Protein AF-A0A8C0CP12-F1 (afdb_monomer_lite)

InterPro domains:
  IPR015943 WD40/YVTN repeat-like-containing domain superfamily [G3DSA:2.130.10.10] (3-137)
  IPR017383 Actin-related protein 2/3 complex subunit 1 [PTHR10709] (9-124)
  IPR036322 WD40-repeat-containing domain superfamily [SSF50978] (16-126)

Radius of gyration: 16.98 Å; chains: 1; bounding box: 53×34×42 Å

Structure (mmCIF, N/CA/C/O backbone):
data_AF-A0A8C0CP12-F1
#
_entry.id   AF-A0A8C0CP12-F1
#
loop_
_atom_site.group_PDB
_atom_site.id
_atom_site.type_symbol
_atom_site.label_atom_id
_atom_site.label_alt_id
_atom_site.label_comp_id
_atom_site.label_asym_id
_atom_site.label_entity_id
_atom_site.label_seq_id
_atom_site.pdbx_PDB_ins_code
_atom_site.Cartn_x
_atom_site.Cartn_y
_atom_site.Cartn_z
_atom_site.occupancy
_atom_site.B_iso_or_equiv
_atom_site.auth_seq_id
_atom_site.auth_comp_id
_atom_site.auth_asym_id
_atom_site.auth_atom_id
_atom_site.pdbx_PDB_model_num
ATOM 1 N N . VAL A 1 1 ? -8.447 -14.899 -4.637 1.00 32.28 1 VAL A N 1
ATOM 2 C CA . VAL A 1 1 ? -9.594 -14.052 -5.028 1.00 32.28 1 VAL A CA 1
ATOM 3 C C . VAL A 1 1 ? -9.014 -12.713 -5.436 1.00 32.28 1 VAL A C 1
ATOM 5 O O . VAL A 1 1 ? -8.499 -12.025 -4.568 1.00 32.28 1 VAL A O 1
ATOM 8 N N . ALA A 1 2 ? -8.972 -12.399 -6.734 1.00 34.00 2 ALA A N 1
ATOM 9 C CA . ALA A 1 2 ? -8.716 -11.024 -7.150 1.00 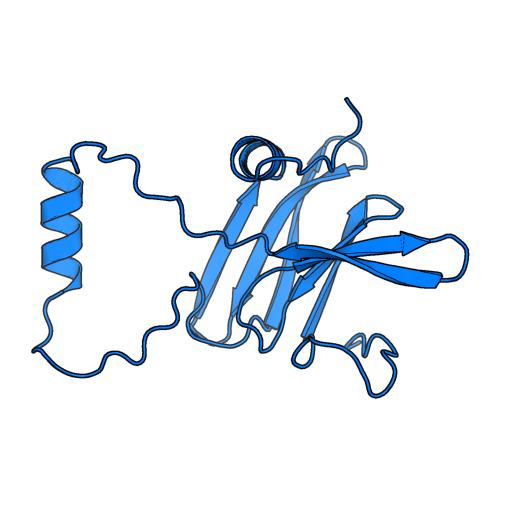34.00 2 ALA A CA 1
ATOM 10 C C . ALA A 1 2 ? -9.916 -10.217 -6.656 1.00 34.00 2 ALA A C 1
ATOM 12 O O . ALA A 1 2 ? -11.051 -10.507 -7.040 1.00 34.00 2 ALA A O 1
ATOM 13 N N . VAL A 1 3 ? -9.689 -9.294 -5.728 1.00 41.38 3 VAL A N 1
ATOM 14 C CA . VAL A 1 3 ? -10.724 -8.338 -5.352 1.00 41.38 3 VAL A CA 1
ATOM 15 C C . VAL A 1 3 ? -10.828 -7.390 -6.537 1.00 41.38 3 VAL A C 1
ATOM 17 O O . VAL A 1 3 ? -10.114 -6.396 -6.610 1.00 41.38 3 VAL A O 1
ATOM 20 N N . TYR A 1 4 ? -11.693 -7.718 -7.497 1.00 45.44 4 TYR A N 1
ATOM 21 C CA . TYR A 1 4 ? -12.310 -6.690 -8.317 1.00 45.44 4 TYR A CA 1
ATOM 22 C C . TYR A 1 4 ? -13.146 -5.884 -7.330 1.00 45.44 4 TYR A C 1
ATOM 24 O O . TYR A 1 4 ? -14.294 -6.233 -7.054 1.00 45.44 4 TYR A O 1
ATOM 32 N N . ALA A 1 5 ? -12.538 -4.885 -6.685 1.00 48.22 5 ALA A N 1
ATOM 33 C CA . ALA A 1 5 ? -13.315 -3.871 -6.002 1.00 48.22 5 ALA A CA 1
ATOM 34 C C . ALA A 1 5 ? -14.285 -3.375 -7.073 1.00 48.22 5 ALA A C 1
ATOM 36 O O . ALA A 1 5 ? -13.836 -2.924 -8.128 1.00 48.22 5 ALA A O 1
ATOM 37 N N . GLY A 1 6 ? -15.581 -3.625 -6.872 1.00 44.75 6 GLY A N 1
ATOM 38 C CA . GLY A 1 6 ? -16.652 -3.237 -7.781 1.00 44.75 6 GLY A CA 1
ATOM 39 C C . GLY A 1 6 ? -16.717 -1.721 -7.823 1.00 44.75 6 GLY A C 1
ATOM 40 O O . GLY A 1 6 ? -17.531 -1.098 -7.155 1.00 44.75 6 GLY A O 1
ATOM 41 N N . LEU A 1 7 ? -15.769 -1.143 -8.537 1.00 46.97 7 LEU A N 1
ATOM 42 C CA . LEU A 1 7 ? -15.589 0.267 -8.743 1.00 46.97 7 LEU A CA 1
ATOM 43 C C . LEU A 1 7 ? -16.313 0.566 -10.054 1.00 46.97 7 LEU A C 1
ATOM 45 O O . LEU A 1 7 ? -15.998 -0.012 -11.095 1.00 46.97 7 LEU A O 1
ATOM 49 N N . ASN A 1 8 ? -17.361 1.385 -9.965 1.00 46.41 8 ASN A N 1
ATOM 50 C CA . ASN A 1 8 ? -18.130 1.862 -11.112 1.00 46.41 8 ASN A CA 1
ATOM 51 C C . ASN A 1 8 ? -17.197 2.411 -12.207 1.00 46.41 8 ASN A C 1
ATOM 53 O O . ASN A 1 8 ? -16.072 2.814 -11.929 1.00 46.41 8 ASN A O 1
ATOM 57 N N . SER A 1 9 ? -17.692 2.467 -13.443 1.00 45.88 9 SER A N 1
ATOM 58 C CA . SER A 1 9 ? -16.993 2.849 -14.684 1.00 45.88 9 SER A CA 1
ATOM 59 C C . SER A 1 9 ? -16.326 4.243 -14.724 1.00 45.88 9 SER A C 1
ATOM 61 O O . SER A 1 9 ? -15.931 4.682 -15.798 1.00 45.88 9 SER A O 1
ATOM 63 N N . GLU A 1 10 ? -16.182 4.933 -13.592 1.00 52.47 10 GLU A N 1
ATOM 64 C CA . GLU A 1 10 ? -15.608 6.276 -13.453 1.00 52.47 10 GLU A CA 1
ATOM 65 C C . GLU A 1 10 ? -14.652 6.388 -12.249 1.00 52.47 10 GLU A C 1
ATOM 67 O O . GLU A 1 10 ? -14.732 7.330 -11.465 1.00 52.47 10 GLU A O 1
ATOM 72 N N . THR A 1 11 ? -13.746 5.429 -12.039 1.00 58.38 11 THR A N 1
ATOM 73 C CA . THR A 1 11 ? -12.643 5.647 -11.086 1.00 58.38 11 THR A CA 1
ATOM 74 C C . THR A 1 11 ? -11.415 6.211 -11.773 1.00 58.38 11 THR A C 1
ATOM 76 O O . THR A 1 11 ? -10.999 5.695 -12.804 1.00 58.38 11 THR A O 1
ATOM 79 N N . GLU A 1 12 ? -10.778 7.207 -11.156 1.00 69.50 12 GLU A N 1
ATOM 80 C CA . GLU A 1 12 ? -9.519 7.809 -11.629 1.00 69.50 12 GLU A CA 1
ATOM 81 C C . GLU A 1 12 ? -8.309 6.847 -11.595 1.00 69.50 12 GLU A C 1
ATOM 83 O O . GLU A 1 12 ? -7.221 7.211 -12.037 1.00 69.50 12 GL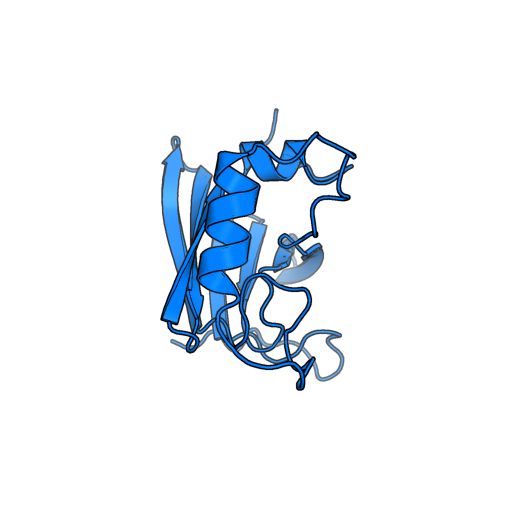U A O 1
ATOM 88 N N . PHE A 1 13 ? -8.479 5.625 -11.074 1.00 77.12 13 PHE A N 1
ATOM 89 C CA . PHE A 1 13 ? -7.418 4.626 -10.927 1.00 77.12 13 PHE A CA 1
ATOM 90 C C . PHE A 1 13 ? -7.362 3.666 -12.112 1.00 77.12 13 PHE A C 1
ATOM 92 O O . PHE A 1 13 ? -8.393 3.190 -12.599 1.00 77.12 13 PHE A O 1
ATOM 99 N N . LEU A 1 14 ? -6.145 3.288 -12.505 1.00 89.00 14 LEU A N 1
ATOM 100 C CA . LEU A 1 14 ? -5.956 2.074 -13.293 1.00 89.00 14 LEU A CA 1
ATOM 101 C C . LEU A 1 14 ? -6.333 0.837 -12.452 1.00 89.00 14 LEU A C 1
ATOM 103 O O . LEU A 1 14 ? -6.393 0.919 -11.221 1.00 89.00 14 LEU A O 1
ATOM 107 N N . PRO A 1 15 ? -6.578 -0.334 -13.075 1.00 90.38 15 PRO A N 1
ATOM 108 C CA . PRO A 1 15 ? -7.053 -1.494 -12.333 1.00 90.38 15 PRO A CA 1
ATOM 109 C C . PRO A 1 15 ? -6.131 -1.873 -11.165 1.00 90.38 15 PRO A C 1
ATOM 111 O O . PRO A 1 15 ? -4.908 -2.004 -11.307 1.00 90.38 15 PRO A O 1
ATOM 114 N N . LEU A 1 16 ? -6.757 -2.060 -10.005 1.00 92.00 16 LEU A N 1
ATOM 115 C CA . LEU A 1 16 ? -6.123 -2.522 -8.778 1.00 92.00 16 LEU A CA 1
ATOM 116 C C . LEU A 1 16 ? -5.988 -4.048 -8.827 1.00 92.00 16 LEU A C 1
ATOM 118 O O . LEU A 1 16 ? -6.913 -4.747 -9.237 1.00 92.00 16 LEU A O 1
ATOM 122 N N . LEU A 1 17 ? -4.835 -4.566 -8.409 1.00 94.56 17 LEU A N 1
ATOM 123 C CA . LEU A 1 17 ? -4.523 -5.999 -8.440 1.00 94.56 17 LEU A CA 1
ATOM 124 C C . LEU A 1 17 ? -4.495 -6.619 -7.042 1.00 94.56 17 LEU A C 1
ATOM 126 O O . LEU A 1 17 ? -4.745 -7.813 -6.892 1.00 94.56 17 LEU A O 1
ATOM 130 N N . SER A 1 18 ? -4.210 -5.817 -6.014 1.00 95.94 18 SER A N 1
ATOM 131 C CA . SER A 1 18 ? -4.147 -6.277 -4.632 1.00 95.94 18 SER A CA 1
ATOM 132 C C . SER A 1 18 ? -4.630 -5.202 -3.666 1.00 95.94 18 SER A C 1
ATOM 134 O O . SER A 1 18 ? -4.374 -4.014 -3.857 1.00 95.94 18 SER A O 1
ATOM 136 N N . VAL A 1 19 ? -5.286 -5.643 -2.594 1.00 94.94 19 VAL A N 1
ATOM 137 C CA . VAL A 1 19 ? -5.779 -4.799 -1.502 1.00 94.94 19 VAL A CA 1
ATOM 138 C C . VAL A 1 19 ? -5.521 -5.486 -0.162 1.00 94.94 19 VAL A C 1
ATOM 140 O O . VAL A 1 19 ? -5.576 -6.712 -0.071 1.00 94.94 19 VAL A O 1
ATOM 143 N N . SER A 1 20 ? -5.207 -4.714 0.872 1.00 94.75 20 SER A N 1
ATOM 144 C CA . SER A 1 20 ? -5.066 -5.187 2.252 1.00 94.75 20 SER A CA 1
ATOM 145 C C . SER A 1 20 ? -5.667 -4.173 3.216 1.00 94.75 20 SER A C 1
ATOM 147 O O . SER A 1 20 ? -5.418 -2.975 3.087 1.00 94.75 20 SER A O 1
ATOM 149 N N . PHE A 1 21 ? -6.431 -4.656 4.194 1.00 92.38 21 PHE A N 1
ATOM 150 C CA . PHE A 1 21 ? -6.886 -3.839 5.316 1.00 92.38 21 PHE A CA 1
ATOM 151 C C . PHE A 1 21 ? -5.706 -3.525 6.224 1.00 92.38 21 PHE A C 1
ATOM 153 O O . PHE A 1 21 ? -4.923 -4.415 6.553 1.00 92.38 21 PHE A O 1
ATOM 160 N N . ILE A 1 22 ? -5.582 -2.258 6.601 1.00 92.50 22 ILE A N 1
ATOM 161 C CA . ILE A 1 22 ? -4.534 -1.782 7.510 1.00 92.50 22 ILE A CA 1
ATOM 162 C C . ILE A 1 22 ? -5.101 -1.381 8.870 1.00 92.50 22 ILE A C 1
ATOM 164 O O . ILE A 1 22 ? -4.400 -1.487 9.871 1.00 92.50 22 ILE A O 1
ATOM 168 N N . LEU A 1 23 ? -6.371 -0.974 8.874 1.00 89.69 23 LEU A N 1
ATOM 169 C CA . LEU A 1 23 ? -7.224 -0.677 10.017 1.00 89.69 23 LEU A CA 1
ATOM 170 C C . LEU A 1 23 ? -8.638 -1.148 9.672 1.00 89.69 23 LEU A C 1
ATOM 172 O O . LEU A 1 23 ? -8.889 -1.584 8.545 1.00 89.69 23 LEU A O 1
ATOM 176 N N . GLU A 1 24 ? -9.570 -0.997 10.610 1.00 88.81 24 GLU A N 1
ATOM 177 C CA . GLU A 1 24 ? -10.970 -1.357 10.385 1.00 88.81 24 GLU A CA 1
ATOM 178 C C . GLU A 1 24 ? -11.554 -0.650 9.167 1.00 88.81 24 GLU A C 1
ATOM 180 O O . GLU A 1 24 ? -12.086 -1.331 8.314 1.00 88.81 24 GLU A O 1
ATOM 185 N N . ASN A 1 25 ? -11.395 0.668 9.022 1.00 90.06 25 ASN A N 1
ATOM 186 C CA . ASN A 1 25 ? -11.976 1.433 7.909 1.00 90.06 25 ASN A CA 1
ATOM 187 C C . ASN A 1 25 ? -10.984 1.762 6.777 1.00 90.06 25 ASN A C 1
ATOM 189 O O . ASN A 1 25 ? -11.358 2.368 5.778 1.00 90.06 25 ASN A O 1
ATOM 193 N N . SER A 1 26 ? -9.713 1.378 6.901 1.00 92.12 26 SER A N 1
ATOM 194 C CA . SER A 1 26 ? -8.658 1.836 5.989 1.00 92.12 26 SER A CA 1
ATOM 195 C C . SER A 1 26 ? -7.981 0.677 5.269 1.00 92.12 26 SER A C 1
ATOM 197 O O . SER A 1 26 ? -7.603 -0.326 5.881 1.00 92.12 26 SER A O 1
ATOM 199 N N . VAL A 1 27 ? -7.769 0.835 3.962 1.00 93.88 27 VAL A N 1
ATOM 200 C CA . VAL A 1 27 ? -7.135 -0.172 3.104 1.00 93.88 27 VAL A CA 1
ATOM 201 C C . VAL A 1 27 ? -6.009 0.433 2.273 1.00 93.88 27 VAL A C 1
ATOM 203 O O . VAL A 1 27 ? -6.109 1.557 1.781 1.00 93.88 27 VAL A O 1
ATOM 206 N N . VAL A 1 28 ? -4.948 -0.341 2.059 1.00 95.81 28 VAL A N 1
ATOM 207 C CA . VAL A 1 28 ? -3.953 -0.057 1.021 1.00 95.81 28 VAL A CA 1
ATOM 208 C C . VAL A 1 28 ? -4.269 -0.904 -0.197 1.00 95.81 28 VAL A C 1
ATOM 210 O O . VAL A 1 28 ? -4.379 -2.127 -0.100 1.00 95.81 28 VAL A O 1
ATOM 213 N N . ALA A 1 29 ? -4.380 -0.253 -1.350 1.00 95.56 29 ALA A N 1
ATOM 214 C CA . ALA A 1 29 ? -4.565 -0.892 -2.641 1.00 95.56 29 ALA A CA 1
ATOM 215 C C . ALA A 1 29 ? -3.423 -0.537 -3.598 1.00 95.56 29 ALA A C 1
ATOM 217 O O . ALA A 1 29 ? -2.846 0.549 -3.529 1.00 95.56 29 ALA A O 1
ATOM 218 N N . ALA A 1 30 ? -3.089 -1.459 -4.496 1.00 96.25 30 ALA A N 1
ATOM 219 C CA . ALA A 1 30 ? -2.069 -1.252 -5.515 1.00 96.25 30 ALA A CA 1
ATOM 220 C C . ALA A 1 30 ? -2.366 -2.081 -6.773 1.00 96.25 30 ALA A C 1
ATOM 222 O O . ALA A 1 30 ? -3.102 -3.071 -6.728 1.00 96.25 30 ALA A O 1
ATOM 223 N N . GLY A 1 31 ? -1.795 -1.671 -7.905 1.00 95.19 31 GLY A N 1
ATOM 224 C CA . GLY A 1 31 ? -2.019 -2.318 -9.196 1.00 95.19 31 GLY A CA 1
ATOM 225 C C . GLY A 1 31 ? -1.208 -1.682 -10.317 1.00 95.19 31 GLY A C 1
ATOM 226 O O . GLY A 1 31 ? -0.005 -1.446 -10.174 1.00 95.19 31 GLY A O 1
ATOM 227 N N . HIS A 1 32 ? -1.874 -1.393 -11.434 1.00 93.12 32 HIS A N 1
ATOM 228 C CA . HIS A 1 32 ? -1.235 -0.882 -12.650 1.00 93.12 32 HIS A CA 1
ATOM 229 C C . HIS A 1 32 ? -0.723 0.561 -12.551 1.00 93.12 32 HIS A C 1
ATOM 231 O O . HIS A 1 32 ? 0.156 0.937 -13.320 1.00 93.12 32 HIS A O 1
ATOM 237 N N . ASP A 1 33 ? -1.175 1.335 -11.561 1.00 92.00 33 ASP A N 1
ATOM 238 C CA . ASP A 1 33 ? -0.621 2.667 -11.271 1.00 92.00 33 ASP A CA 1
ATOM 239 C C . ASP A 1 33 ? 0.824 2.628 -10.742 1.00 92.00 33 ASP A C 1
ATOM 241 O O . ASP A 1 33 ? 1.449 3.677 -10.589 1.00 92.00 33 ASP A O 1
ATOM 245 N N . CYS A 1 34 ? 1.360 1.435 -10.440 1.00 94.00 34 CYS A N 1
ATOM 246 C CA . CYS A 1 34 ? 2.718 1.234 -9.914 1.00 94.00 34 CYS A CA 1
ATOM 247 C C . CYS A 1 34 ? 2.975 1.980 -8.586 1.00 94.00 34 CYS A C 1
ATOM 249 O O . CYS A 1 34 ? 4.117 2.192 -8.192 1.00 94.00 34 CYS A O 1
ATOM 251 N N . CYS A 1 35 ? 1.906 2.378 -7.887 1.00 93.50 35 CYS A N 1
ATOM 252 C CA . CYS A 1 35 ? 1.944 3.198 -6.685 1.00 93.50 35 CYS A CA 1
ATOM 253 C C . CYS A 1 35 ? 0.920 2.695 -5.655 1.00 93.50 35 CYS A C 1
ATOM 255 O O . CYS A 1 35 ? -0.258 2.544 -6.002 1.00 93.50 35 CYS A O 1
ATOM 257 N N . PRO A 1 36 ? 1.325 2.442 -4.398 1.00 95.50 36 PRO A N 1
ATOM 258 C CA . PRO A 1 36 ? 0.387 2.129 -3.331 1.00 95.50 36 PRO A CA 1
ATOM 259 C C . PRO A 1 36 ? -0.492 3.342 -3.000 1.00 95.50 36 PRO A C 1
ATOM 261 O O . PRO A 1 36 ? -0.005 4.458 -2.808 1.00 95.50 36 PRO A O 1
ATOM 264 N N . THR A 1 37 ? -1.796 3.102 -2.904 1.00 94.19 37 THR A N 1
ATOM 265 C CA . THR A 1 37 ? -2.817 4.106 -2.601 1.00 94.19 37 THR A CA 1
ATOM 266 C C . THR A 1 37 ? -3.555 3.731 -1.324 1.00 94.19 37 THR A C 1
ATOM 268 O O . THR A 1 37 ? -4.000 2.595 -1.165 1.00 94.19 37 THR A O 1
ATOM 271 N N . LEU A 1 38 ? -3.694 4.698 -0.422 1.00 94.44 38 LEU A N 1
ATOM 272 C CA . LEU A 1 38 ? -4.519 4.592 0.769 1.00 94.44 38 LEU A CA 1
ATOM 273 C C . LEU A 1 38 ? -5.948 5.030 0.447 1.00 94.44 38 LEU A C 1
ATOM 275 O O . LEU A 1 38 ? -6.175 6.133 -0.062 1.00 94.44 38 LEU A O 1
ATOM 279 N N . LEU A 1 39 ? -6.898 4.169 0.790 1.00 93.06 39 LEU A N 1
ATOM 280 C CA . LEU A 1 39 ? -8.328 4.412 0.676 1.00 93.06 39 LEU A CA 1
ATOM 281 C C . LEU A 1 39 ? -8.981 4.222 2.047 1.00 93.06 39 LEU A C 1
ATOM 283 O O . LEU A 1 39 ? -8.559 3.374 2.834 1.00 93.06 39 LEU A O 1
ATOM 287 N N . ASN A 1 40 ? -10.035 4.983 2.302 1.00 91.94 40 ASN A N 1
ATOM 288 C CA . ASN A 1 40 ? -10.914 4.804 3.452 1.00 91.94 40 ASN A CA 1
ATOM 289 C C . ASN A 1 40 ? -12.276 4.330 2.943 1.00 91.94 40 ASN A C 1
ATOM 291 O O . ASN A 1 40 ? -12.686 4.743 1.857 1.00 91.94 40 ASN A O 1
ATOM 295 N N . TYR A 1 41 ? -12.981 3.488 3.686 1.00 87.62 41 TYR A N 1
ATOM 296 C CA . TYR A 1 41 ? -14.354 3.126 3.359 1.00 87.62 41 TYR A CA 1
ATOM 297 C C . TYR A 1 41 ? -15.303 3.502 4.494 1.00 87.62 41 TYR A C 1
ATOM 299 O O . TYR A 1 41 ? -14.960 3.408 5.669 1.00 87.62 41 TYR A O 1
ATOM 307 N N . ASP A 1 42 ? -16.497 3.966 4.133 1.00 87.00 42 ASP A N 1
ATOM 308 C CA . ASP A 1 42 ? -17.531 4.323 5.104 1.00 87.00 42 ASP A CA 1
ATOM 309 C C . ASP A 1 42 ? -18.483 3.150 5.401 1.00 87.00 42 ASP A C 1
ATOM 311 O O . ASP A 1 42 ? -18.482 2.124 4.718 1.00 87.00 42 ASP A O 1
ATOM 315 N N . ASP A 1 43 ? -19.355 3.319 6.397 1.00 88.31 43 ASP A N 1
ATOM 316 C CA . ASP A 1 43 ? -20.356 2.310 6.784 1.00 88.31 43 ASP A CA 1
ATOM 317 C C . ASP A 1 43 ? -21.360 1.974 5.663 1.00 88.31 43 ASP A C 1
ATOM 319 O O . ASP A 1 43 ? -22.105 0.998 5.756 1.00 88.31 43 ASP A O 1
ATOM 323 N N . ARG A 1 44 ? -21.403 2.777 4.591 1.00 87.38 44 ARG A N 1
ATOM 324 C CA . ARG A 1 44 ? -22.225 2.526 3.398 1.00 87.38 44 ARG A CA 1
ATOM 325 C C . ARG A 1 44 ? -21.479 1.701 2.345 1.00 87.38 44 ARG A C 1
ATOM 327 O O . ARG A 1 44 ? -22.060 1.394 1.307 1.00 87.38 44 ARG A O 1
ATOM 334 N N . GLY A 1 45 ? -20.225 1.334 2.607 1.00 80.12 45 GLY A N 1
ATOM 335 C CA . GLY A 1 45 ? -19.363 0.590 1.693 1.00 80.12 45 GLY A CA 1
ATOM 336 C C . GLY A 1 45 ? -18.746 1.451 0.590 1.00 80.12 45 GLY A C 1
ATOM 337 O O . GLY A 1 45 ? -18.241 0.904 -0.390 1.00 80.12 45 GLY A O 1
ATOM 338 N N . CYS A 1 46 ? -18.780 2.781 0.712 1.00 84.06 46 CYS A N 1
ATOM 339 C CA . CYS A 1 46 ? -18.195 3.681 -0.275 1.00 84.06 46 CYS A CA 1
ATOM 340 C C . CYS A 1 46 ? -16.702 3.884 -0.003 1.00 84.06 46 CYS A C 1
ATOM 342 O O . CYS A 1 46 ? -16.328 4.384 1.056 1.00 84.06 46 CYS A O 1
ATOM 344 N N . LEU A 1 47 ? -15.858 3.555 -0.986 1.00 86.75 47 LEU A N 1
ATOM 345 C CA . LEU A 1 47 ? -14.423 3.844 -0.953 1.00 86.75 47 LEU A CA 1
ATOM 346 C C . LEU A 1 47 ? -14.149 5.308 -1.313 1.00 86.75 47 LEU A C 1
ATOM 348 O O . LEU A 1 47 ? -14.669 5.835 -2.294 1.00 86.75 47 LEU A O 1
ATOM 352 N N . THR A 1 48 ? -13.273 5.942 -0.544 1.00 89.75 48 THR A N 1
ATOM 353 C CA . THR A 1 48 ? -12.806 7.315 -0.734 1.00 89.75 48 THR A CA 1
ATOM 354 C C . THR A 1 48 ? -11.287 7.337 -0.802 1.00 89.75 48 THR A C 1
ATOM 356 O O . THR A 1 48 ? -10.598 6.655 -0.041 1.00 89.75 48 THR A O 1
ATOM 359 N N . PHE A 1 49 ? -10.754 8.108 -1.746 1.00 91.19 49 PHE A N 1
ATOM 360 C CA . PHE A 1 49 ? -9.317 8.304 -1.881 1.00 91.19 49 PHE A CA 1
ATOM 361 C C . PHE A 1 49 ? -8.774 9.169 -0.744 1.00 91.19 49 PHE A C 1
ATOM 363 O O . PHE A 1 49 ? -9.329 10.230 -0.463 1.00 91.19 49 PHE A O 1
ATOM 370 N N . VAL A 1 50 ? -7.675 8.729 -0.123 1.00 92.06 50 VAL A N 1
ATOM 371 C CA . VAL A 1 50 ? -6.976 9.495 0.919 1.00 92.06 50 VAL A CA 1
ATOM 372 C C . VAL A 1 50 ? -5.666 10.058 0.380 1.00 92.06 50 VAL A C 1
ATOM 374 O O . VAL A 1 50 ? -5.481 11.271 0.356 1.00 92.06 50 VAL A O 1
ATOM 377 N N . SER A 1 51 ? -4.740 9.190 -0.039 1.00 91.94 51 SER A N 1
ATOM 378 C CA . SER A 1 51 ? -3.427 9.612 -0.539 1.00 91.94 51 SER A CA 1
ATOM 379 C C . SER A 1 51 ? -2.741 8.510 -1.340 1.00 91.94 51 SER A C 1
ATOM 381 O O . SER A 1 51 ? -2.882 7.326 -1.040 1.00 91.94 51 SER A O 1
ATOM 383 N N . LYS A 1 52 ? -1.893 8.903 -2.294 1.00 92.50 52 LYS A N 1
ATOM 384 C CA . LYS A 1 52 ? -0.800 8.045 -2.775 1.00 92.50 52 LYS A CA 1
ATOM 385 C C . LYS A 1 52 ? 0.300 8.001 -1.714 1.00 92.50 52 LYS A C 1
ATOM 387 O O . LYS A 1 52 ? 0.549 9.010 -1.054 1.00 92.50 52 LYS A O 1
ATOM 392 N N . LEU A 1 53 ? 0.923 6.844 -1.519 1.00 93.00 53 LEU A N 1
ATOM 393 C CA . LEU A 1 53 ? 1.934 6.648 -0.471 1.00 93.00 53 LEU A CA 1
ATOM 394 C C . LEU A 1 53 ? 3.367 6.744 -1.008 1.00 93.00 53 LEU A C 1
ATOM 396 O O . LEU A 1 53 ? 4.289 7.009 -0.242 1.00 93.00 53 LEU A O 1
ATOM 400 N N . ASP A 1 54 ? 3.545 6.604 -2.322 1.00 89.19 54 ASP A N 1
ATOM 401 C CA . ASP A 1 54 ? 4.821 6.842 -2.997 1.00 89.19 54 ASP A CA 1
ATOM 402 C C . ASP A 1 54 ? 4.927 8.306 -3.433 1.00 89.19 54 ASP A C 1
ATOM 404 O O . ASP A 1 54 ? 4.688 8.668 -4.586 1.00 89.19 54 ASP A O 1
ATOM 408 N N . ILE A 1 55 ? 5.196 9.175 -2.459 1.00 77.25 55 ILE A N 1
ATOM 409 C CA . ILE A 1 55 ? 5.498 10.580 -2.723 1.00 77.25 55 ILE A CA 1
ATOM 410 C C . ILE A 1 55 ? 7.018 10.703 -2.817 1.00 77.25 55 ILE A C 1
ATOM 412 O O . ILE A 1 55 ? 7.705 10.406 -1.831 1.00 77.25 55 ILE A O 1
ATOM 416 N N . PRO A 1 56 ? 7.566 11.164 -3.959 1.00 65.69 56 PRO A N 1
ATOM 417 C CA . PRO A 1 56 ? 8.982 11.454 -4.061 1.00 65.69 56 PRO A CA 1
ATOM 418 C C . PRO A 1 56 ? 9.347 12.393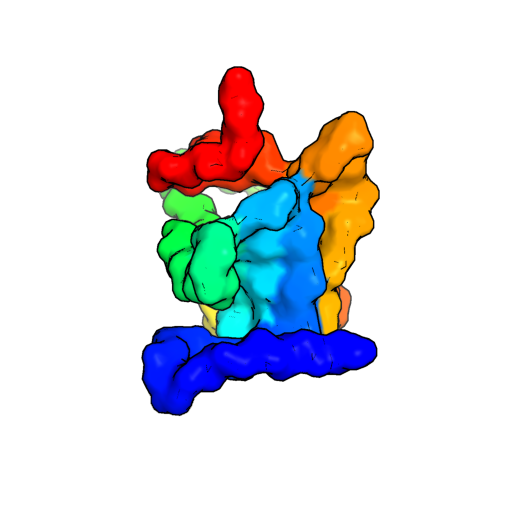 -2.922 1.00 65.69 56 PRO A C 1
ATOM 420 O O . PRO A 1 56 ? 8.751 13.466 -2.788 1.00 65.69 56 PRO A O 1
ATOM 423 N N . LYS A 1 57 ? 10.313 12.002 -2.084 1.00 56.81 57 LYS A N 1
ATOM 424 C CA . LYS A 1 57 ? 10.882 12.938 -1.116 1.00 56.81 57 LYS A CA 1
ATOM 425 C C . LYS A 1 57 ? 11.307 14.155 -1.928 1.00 56.81 57 LYS A C 1
ATOM 427 O O . LYS A 1 57 ? 12.184 14.020 -2.783 1.00 56.81 57 LYS A O 1
ATOM 432 N N . GLN A 1 58 ? 10.688 15.321 -1.701 1.00 48.41 58 GLN A N 1
ATOM 433 C CA . GLN A 1 58 ? 11.297 16.565 -2.155 1.00 48.41 58 GLN A CA 1
ATOM 434 C C . GLN A 1 58 ? 12.717 16.493 -1.628 1.00 48.41 58 GLN A C 1
ATOM 436 O O . GLN A 1 58 ? 12.913 16.299 -0.424 1.00 48.41 58 GLN A O 1
ATOM 441 N N . SER A 1 59 ? 13.694 16.511 -2.530 1.00 41.59 59 SER A N 1
ATOM 442 C CA . SER A 1 59 ? 15.081 16.538 -2.124 1.00 41.59 59 SER A CA 1
ATOM 443 C C . SER A 1 59 ? 15.251 17.840 -1.355 1.00 41.59 59 SER A C 1
ATOM 445 O O . SER A 1 59 ? 15.513 18.894 -1.932 1.00 41.59 59 SER A O 1
ATOM 447 N N . ILE A 1 60 ? 15.104 17.778 -0.032 1.00 43.22 60 ILE A N 1
ATOM 448 C CA . ILE A 1 60 ? 15.896 18.621 0.840 1.00 43.22 60 ILE A CA 1
ATOM 449 C C . ILE A 1 60 ? 17.294 18.438 0.275 1.00 43.22 60 ILE A C 1
ATOM 451 O O . ILE A 1 60 ? 17.706 17.299 0.043 1.00 43.22 60 ILE A O 1
ATOM 455 N N . GLN A 1 61 ? 17.950 19.540 -0.065 1.00 45.22 61 GLN A N 1
ATOM 456 C CA . GLN A 1 61 ? 19.301 19.586 -0.604 1.00 45.22 61 GLN A CA 1
ATOM 457 C C . GLN A 1 61 ? 20.271 19.078 0.480 1.00 45.22 61 GLN A C 1
ATOM 459 O O . GLN A 1 61 ? 21.072 19.807 1.047 1.00 45.22 61 GLN A O 1
ATOM 464 N N . HIS A 1 62 ? 20.102 17.821 0.869 1.00 53.31 62 HIS A N 1
ATOM 465 C CA . HIS A 1 62 ? 20.901 17.095 1.812 1.00 53.31 62 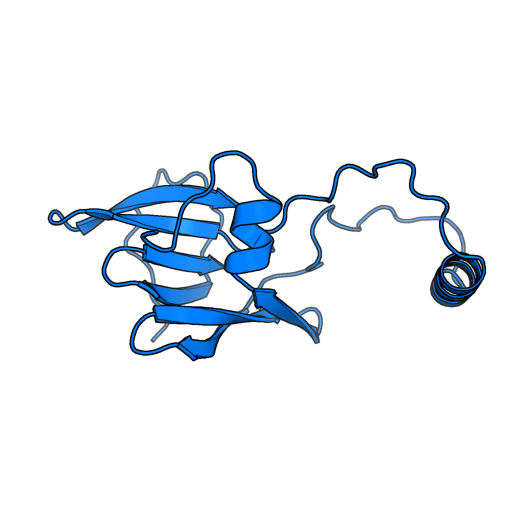HIS A CA 1
ATOM 466 C C . HIS A 1 62 ? 22.112 16.676 1.006 1.00 53.31 62 HIS A C 1
ATOM 468 O O . HIS A 1 62 ? 21.969 16.050 -0.046 1.00 53.31 62 HIS A O 1
ATOM 474 N N . ASN A 1 63 ? 23.292 17.088 1.457 1.00 56.62 63 ASN A N 1
ATOM 475 C CA . ASN A 1 63 ? 24.549 16.695 0.847 1.00 56.62 63 ASN A CA 1
ATOM 476 C C . ASN A 1 63 ? 24.539 15.171 0.673 1.00 56.62 63 ASN A C 1
ATOM 478 O O . ASN A 1 63 ? 24.591 14.443 1.668 1.00 56.62 63 ASN A O 1
ATOM 482 N N . MET A 1 64 ? 24.401 14.699 -0.573 1.00 63.81 64 MET A N 1
ATOM 483 C CA . MET A 1 64 ? 24.545 13.281 -0.895 1.00 63.81 64 MET A CA 1
ATOM 484 C C . MET A 1 64 ? 25.896 12.849 -0.344 1.00 63.81 64 MET A C 1
ATOM 486 O O . MET A 1 64 ? 26.916 13.494 -0.608 1.00 63.81 64 MET A O 1
ATOM 490 N N . SER A 1 65 ? 25.906 11.795 0.467 1.00 79.88 65 SER A N 1
ATOM 491 C CA . SER A 1 65 ? 27.171 11.316 1.019 1.00 79.88 65 SER A CA 1
ATOM 492 C C . SER A 1 65 ? 28.074 10.833 -0.118 1.00 79.88 65 SER A C 1
ATOM 494 O O . SER A 1 65 ? 27.593 10.374 -1.157 1.00 79.88 65 SER A O 1
ATOM 496 N N . ALA A 1 66 ? 29.393 10.877 0.078 1.00 79.00 66 ALA A N 1
ATOM 497 C CA . ALA A 1 66 ? 30.326 10.334 -0.908 1.00 79.00 66 ALA A CA 1
ATOM 498 C C . ALA A 1 66 ? 29.991 8.867 -1.259 1.00 79.00 66 ALA A C 1
ATOM 500 O O . ALA A 1 66 ? 30.025 8.491 -2.426 1.00 79.00 66 ALA A O 1
ATOM 501 N N . MET A 1 67 ? 29.576 8.060 -0.273 1.00 86.06 67 MET A N 1
ATOM 502 C CA . MET A 1 67 ? 29.150 6.670 -0.475 1.00 86.06 67 MET A CA 1
ATOM 503 C C . MET A 1 67 ? 27.912 6.561 -1.372 1.00 86.06 67 MET A C 1
ATOM 505 O O . MET A 1 67 ? 27.876 5.741 -2.284 1.00 86.06 67 MET A O 1
ATOM 509 N N . GLU A 1 68 ? 26.911 7.408 -1.142 1.00 80.06 68 GLU A N 1
ATOM 510 C CA . GLU A 1 68 ? 25.696 7.460 -1.957 1.00 80.06 68 GLU A CA 1
ATOM 511 C C . GLU A 1 68 ? 26.010 7.873 -3.400 1.00 80.06 68 GLU A C 1
ATOM 513 O O . GLU A 1 68 ? 25.471 7.297 -4.344 1.00 80.06 68 GLU A O 1
ATOM 518 N N . HIS A 1 69 ? 26.961 8.793 -3.579 1.00 76.75 69 HIS A N 1
ATOM 519 C CA . HIS A 1 69 ? 27.449 9.190 -4.894 1.00 76.75 69 HIS A CA 1
ATOM 520 C C . HIS A 1 69 ? 28.140 8.030 -5.628 1.00 76.75 69 HIS A C 1
ATOM 522 O O . HIS A 1 69 ? 27.825 7.768 -6.789 1.00 76.75 69 HIS A O 1
ATOM 528 N N . PHE A 1 70 ? 29.037 7.295 -4.962 1.00 80.12 70 PHE A N 1
ATOM 529 C CA . PHE A 1 70 ? 29.698 6.127 -5.558 1.00 80.12 70 PHE A CA 1
ATOM 530 C C . PHE A 1 70 ? 28.704 5.011 -5.903 1.00 80.12 70 PHE A C 1
ATOM 532 O O . PHE A 1 70 ? 28.747 4.498 -7.017 1.00 80.12 70 PHE A O 1
ATOM 539 N N . CYS A 1 71 ? 27.751 4.702 -5.019 1.00 75.62 71 CYS A N 1
ATOM 540 C CA . CYS A 1 71 ? 26.688 3.731 -5.296 1.00 75.62 71 CYS A CA 1
ATOM 541 C C . CYS A 1 71 ? 25.813 4.147 -6.485 1.00 75.62 71 CYS A C 1
ATOM 543 O O . CYS A 1 71 ? 25.436 3.311 -7.303 1.00 75.62 71 CYS A O 1
ATOM 545 N N . ASN A 1 72 ? 25.473 5.434 -6.593 1.00 74.62 72 ASN A N 1
ATOM 546 C CA . ASN A 1 72 ? 24.665 5.934 -7.701 1.00 74.62 72 ASN A CA 1
ATOM 547 C C . ASN A 1 72 ? 25.429 5.910 -9.030 1.00 74.62 72 ASN A C 1
ATOM 549 O O . ASN A 1 72 ? 24.812 5.654 -10.060 1.00 74.62 72 ASN A O 1
ATOM 553 N N . MET A 1 73 ? 26.745 6.146 -9.022 1.00 70.56 73 MET A N 1
ATOM 554 C CA . MET A 1 73 ? 27.583 5.993 -10.217 1.00 70.56 73 MET A CA 1
ATOM 555 C C . MET A 1 73 ? 27.695 4.530 -10.651 1.00 70.56 73 MET A C 1
ATOM 557 O O . MET A 1 73 ? 27.512 4.244 -11.830 1.00 70.56 73 MET A O 1
ATOM 561 N N . ASP A 1 74 ? 27.918 3.611 -9.711 1.00 69.88 74 ASP A N 1
ATOM 562 C CA . ASP A 1 74 ? 28.036 2.175 -9.997 1.00 69.88 74 ASP A CA 1
ATOM 563 C C . ASP A 1 74 ? 26.733 1.604 -10.585 1.00 69.88 74 ASP A C 1
ATOM 565 O O . ASP A 1 74 ? 26.730 0.901 -11.594 1.00 69.88 74 ASP A O 1
ATOM 569 N N . LYS A 1 75 ? 25.582 2.034 -10.050 1.00 67.75 75 LYS A N 1
ATOM 570 C CA . LYS A 1 75 ? 24.254 1.701 -10.594 1.00 67.75 75 LYS A CA 1
ATOM 571 C C . LYS A 1 75 ? 24.005 2.240 -12.009 1.00 67.75 75 LYS A C 1
ATOM 573 O O . LYS A 1 75 ? 23.134 1.724 -12.703 1.00 67.75 75 LYS A O 1
ATOM 578 N N . ARG A 1 76 ? 24.717 3.290 -12.434 1.00 65.94 76 ARG A N 1
ATOM 579 C CA . ARG A 1 76 ? 24.506 4.006 -13.709 1.00 65.94 76 ARG A CA 1
ATOM 580 C C . ARG A 1 76 ? 25.446 3.558 -14.834 1.00 65.94 76 ARG A C 1
ATOM 582 O O . ARG A 1 76 ? 25.590 4.277 -15.816 1.00 65.94 76 ARG A O 1
ATOM 589 N N . ALA A 1 77 ? 26.049 2.373 -14.751 1.00 53.66 77 ALA A N 1
ATOM 590 C CA . ALA A 1 77 ? 26.951 1.835 -15.775 1.00 53.66 77 ALA A CA 1
ATOM 591 C C . ALA A 1 77 ? 26.261 1.398 -17.099 1.00 53.66 77 ALA A C 1
ATOM 593 O O . ALA A 1 77 ? 26.572 0.342 -17.642 1.00 53.66 77 ALA A O 1
ATOM 594 N N . THR A 1 78 ? 25.329 2.187 -17.649 1.00 53.84 78 THR A N 1
ATOM 595 C CA . THR A 1 78 ? 24.793 2.008 -19.012 1.00 53.84 78 THR A CA 1
ATOM 596 C C . THR A 1 78 ? 24.610 3.356 -19.713 1.00 53.84 78 THR A C 1
ATOM 598 O O . THR A 1 78 ? 24.260 4.361 -19.101 1.00 53.84 78 THR A O 1
ATOM 601 N N . THR A 1 79 ? 24.931 3.365 -21.006 1.00 46.38 79 THR A N 1
ATOM 602 C CA . THR A 1 79 ? 24.943 4.512 -21.922 1.00 46.38 79 THR A CA 1
ATOM 603 C C . THR A 1 79 ? 23.649 5.318 -21.901 1.00 46.38 79 THR A C 1
ATOM 605 O O . THR A 1 79 ? 22.561 4.750 -21.818 1.00 46.38 79 THR A O 1
ATOM 608 N N . GLU A 1 80 ? 23.786 6.639 -22.039 1.00 62.41 80 GLU A N 1
ATOM 609 C CA . GLU A 1 80 ? 22.681 7.576 -22.234 1.00 62.41 80 GLU A CA 1
ATOM 610 C C . GLU A 1 80 ? 21.643 7.032 -23.234 1.00 62.41 80 GLU A C 1
ATOM 612 O O . GLU A 1 80 ? 22.018 6.536 -24.298 1.00 62.41 80 GLU A O 1
ATOM 617 N N . ASN A 1 81 ? 20.355 7.197 -22.888 1.00 51.91 81 ASN A N 1
ATOM 618 C CA . ASN A 1 81 ? 19.149 7.094 -23.728 1.00 51.91 81 ASN A CA 1
ATOM 619 C C . ASN A 1 81 ? 18.178 5.930 -23.416 1.00 51.91 81 ASN A C 1
ATOM 621 O O . ASN A 1 81 ? 18.211 4.876 -24.050 1.00 51.91 81 ASN A O 1
ATOM 625 N N . ARG A 1 82 ? 17.245 6.194 -22.483 1.00 43.69 82 ARG A N 1
ATOM 626 C CA . ARG A 1 82 ? 15.774 6.028 -22.601 1.00 43.69 82 ARG A CA 1
ATOM 627 C C . ARG A 1 82 ? 15.140 6.396 -21.251 1.00 43.69 82 ARG A C 1
ATOM 629 O O . ARG A 1 82 ? 15.117 5.584 -20.333 1.00 43.69 82 ARG A O 1
ATOM 636 N N . ASN A 1 83 ? 14.615 7.615 -21.118 1.00 54.81 83 ASN A N 1
ATOM 637 C CA . ASN A 1 83 ? 13.834 8.026 -19.941 1.00 54.81 83 ASN A CA 1
ATOM 638 C C . ASN A 1 83 ? 12.433 7.382 -19.975 1.00 54.81 83 ASN A C 1
ATOM 640 O O . ASN A 1 83 ? 11.434 8.066 -20.161 1.00 54.81 83 ASN A O 1
ATOM 644 N N . THR A 1 84 ? 12.360 6.057 -19.849 1.00 57.00 84 THR A N 1
ATOM 645 C CA . THR A 1 84 ? 11.109 5.305 -19.632 1.00 57.00 84 THR A CA 1
ATOM 646 C C . THR A 1 84 ? 10.868 4.997 -18.156 1.00 57.00 84 THR A C 1
ATOM 648 O O . THR A 1 84 ? 9.907 4.307 -17.833 1.00 57.00 84 THR A O 1
ATOM 65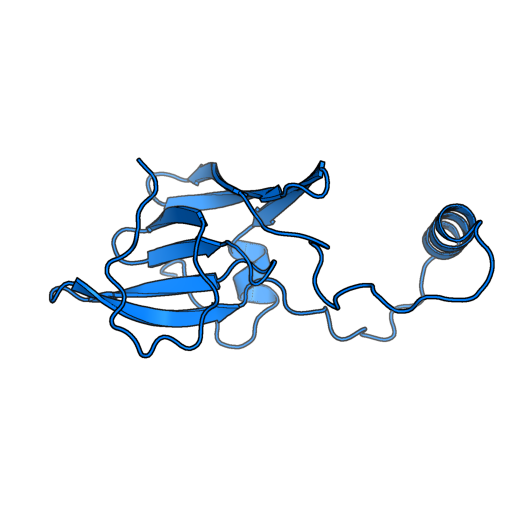1 N N . ALA A 1 85 ? 11.741 5.474 -17.263 1.00 62.56 85 ALA A N 1
ATOM 652 C CA . ALA A 1 85 ? 11.587 5.265 -15.834 1.00 62.56 85 ALA A CA 1
ATOM 653 C C . ALA A 1 85 ? 10.401 6.084 -15.303 1.00 62.56 85 ALA A C 1
ATOM 655 O O . ALA A 1 85 ? 10.348 7.304 -15.478 1.00 62.56 85 ALA A O 1
ATOM 656 N N . LEU A 1 86 ? 9.455 5.408 -14.657 1.00 71.81 86 LEU A N 1
ATOM 657 C CA . LEU A 1 86 ? 8.389 6.041 -13.892 1.00 71.81 86 LEU A CA 1
ATOM 658 C C . LEU A 1 86 ? 9.008 6.805 -12.716 1.00 71.81 86 LEU A C 1
ATOM 660 O O . LEU A 1 86 ? 9.996 6.364 -12.132 1.00 71.81 86 LEU A O 1
ATOM 664 N N . GLY A 1 87 ? 8.394 7.925 -12.327 1.00 78.38 87 GLY A N 1
ATOM 665 C CA . GLY A 1 87 ? 8.770 8.658 -11.109 1.00 78.38 87 GLY A CA 1
ATOM 666 C C . GLY A 1 87 ? 8.416 7.930 -9.804 1.00 78.38 87 GLY A C 1
ATOM 667 O O . GLY A 1 87 ? 8.658 8.474 -8.732 1.00 78.38 87 GLY A O 1
ATOM 668 N N . MET A 1 88 ? 7.830 6.735 -9.913 1.00 85.00 88 MET A N 1
ATOM 669 C CA . MET A 1 88 ? 7.489 5.840 -8.811 1.00 85.00 88 MET A CA 1
ATOM 670 C C . MET A 1 88 ? 8.658 4.907 -8.496 1.00 85.00 88 MET A C 1
ATOM 672 O O . MET A 1 88 ? 9.522 4.654 -9.335 1.00 85.00 88 MET A O 1
ATOM 676 N N . LEU A 1 89 ? 8.667 4.342 -7.296 1.00 89.06 89 LEU A N 1
ATOM 677 C CA . LEU A 1 89 ? 9.640 3.337 -6.896 1.00 89.06 89 LEU A CA 1
ATOM 678 C C . LEU A 1 89 ? 9.493 2.072 -7.752 1.00 89.06 89 LEU A C 1
ATOM 680 O O . LEU A 1 89 ? 10.485 1.582 -8.295 1.00 89.06 89 LEU A O 1
ATOM 684 N N . HIS A 1 90 ? 8.265 1.576 -7.916 1.00 91.25 90 HIS A N 1
ATOM 685 C CA . HIS A 1 90 ? 7.987 0.465 -8.821 1.00 91.25 90 HIS A CA 1
ATOM 686 C C . HIS A 1 90 ? 7.942 0.937 -10.275 1.00 91.25 90 HIS A C 1
ATOM 688 O O . HIS A 1 90 ? 7.335 1.952 -10.613 1.00 91.25 90 HIS A O 1
ATOM 694 N N . GLN A 1 91 ? 8.576 0.161 -11.147 1.00 91.88 91 GLN A N 1
ATOM 695 C CA . GLN A 1 91 ? 8.679 0.420 -12.586 1.00 91.88 91 GLN A CA 1
ATOM 696 C C . GLN A 1 91 ? 7.704 -0.445 -13.396 1.00 91.88 91 GLN A C 1
ATOM 698 O O . GLN A 1 91 ? 7.720 -0.441 -14.627 1.00 91.88 91 GLN A O 1
ATOM 703 N N . SER A 1 92 ? 6.861 -1.215 -12.708 1.00 92.62 92 SER A N 1
ATOM 704 C CA . SER A 1 92 ? 5.773 -1.981 -13.297 1.00 92.62 92 SER A CA 1
ATOM 705 C C . SER A 1 92 ? 4.682 -2.267 -12.262 1.00 92.62 92 SER A C 1
ATOM 707 O O . SER A 1 92 ? 4.715 -1.784 -11.132 1.00 92.62 92 SER A O 1
ATOM 709 N N . SER A 1 93 ? 3.685 -3.051 -12.664 1.00 94.88 93 SER A N 1
ATOM 710 C CA . SER A 1 93 ? 2.485 -3.303 -11.867 1.00 94.88 93 SER A CA 1
ATOM 711 C C . SER A 1 93 ? 2.809 -3.971 -10.535 1.00 94.88 93 SER A C 1
ATOM 713 O O . SER A 1 93 ? 3.527 -4.973 -10.490 1.00 94.88 93 SER A O 1
ATOM 715 N N . ILE A 1 94 ? 2.218 -3.440 -9.466 1.00 97.19 94 ILE A N 1
ATOM 716 C CA . ILE A 1 94 ? 2.271 -4.038 -8.133 1.00 97.19 94 ILE A CA 1
ATOM 717 C C . ILE A 1 94 ? 1.226 -5.147 -8.086 1.00 97.19 94 ILE A C 1
ATOM 719 O O . ILE A 1 94 ? 0.035 -4.895 -8.260 1.00 97.19 94 ILE A O 1
ATOM 723 N N . THR A 1 95 ? 1.667 -6.378 -7.864 1.00 96.94 95 THR A N 1
ATOM 724 C CA . THR A 1 95 ? 0.812 -7.570 -7.924 1.00 96.94 95 THR A CA 1
ATOM 725 C C . THR A 1 95 ? 0.371 -8.055 -6.553 1.00 96.94 95 THR A C 1
ATOM 727 O O . THR A 1 95 ? -0.591 -8.812 -6.460 1.00 96.94 95 THR A O 1
ATOM 730 N N . GLN A 1 96 ? 1.053 -7.635 -5.486 1.00 97.56 96 GLN A N 1
ATOM 731 C CA . GLN A 1 96 ? 0.720 -8.052 -4.131 1.00 97.56 96 GLN A CA 1
ATOM 732 C C . GLN A 1 96 ? 0.993 -6.936 -3.127 1.00 97.56 96 GLN A C 1
ATOM 734 O O . GLN A 1 96 ? 2.047 -6.306 -3.155 1.00 97.56 96 GLN A O 1
ATOM 739 N N . VAL A 1 97 ? 0.043 -6.757 -2.215 1.00 97.69 97 VAL A N 1
ATOM 740 C CA . VAL A 1 97 ? 0.154 -5.994 -0.971 1.00 97.69 97 VAL A CA 1
ATOM 741 C C . VAL A 1 97 ? -0.020 -7.000 0.163 1.00 97.69 97 VAL A C 1
ATOM 743 O O . VAL A 1 97 ? -0.950 -7.807 0.123 1.00 97.69 97 VAL A O 1
ATOM 746 N N . SER A 1 98 ? 0.873 -6.992 1.146 1.00 96.31 98 SER A N 1
ATOM 747 C CA . SER A 1 98 ? 0.801 -7.878 2.308 1.00 96.31 98 SER A CA 1
ATOM 748 C C . SER A 1 98 ? 1.174 -7.156 3.595 1.00 96.31 98 SER A C 1
ATOM 750 O O . SER A 1 98 ? 1.978 -6.224 3.606 1.00 96.31 98 SER A O 1
ATOM 752 N N . ILE A 1 99 ? 0.594 -7.601 4.704 1.00 95.81 99 ILE A N 1
ATOM 753 C CA . ILE A 1 99 ? 0.941 -7.096 6.031 1.00 95.81 99 ILE A CA 1
ATOM 754 C C . ILE A 1 99 ? 2.290 -7.686 6.443 1.00 95.81 99 ILE A C 1
ATOM 756 O O . ILE A 1 99 ? 2.481 -8.901 6.394 1.00 95.81 99 ILE A O 1
ATOM 760 N N . HIS A 1 100 ? 3.230 -6.821 6.820 1.00 95.81 100 HIS A N 1
ATOM 761 C CA . HIS A 1 100 ? 4.584 -7.209 7.213 1.00 95.81 100 HIS A CA 1
ATOM 762 C C . HIS A 1 100 ? 4.765 -7.202 8.733 1.00 95.81 100 HIS A C 1
ATOM 764 O O . HIS A 1 100 ? 5.371 -8.117 9.283 1.00 95.81 100 HIS A O 1
ATOM 770 N N . GLU A 1 101 ? 4.233 -6.187 9.414 1.00 95.50 101 GLU A N 1
ATOM 771 C CA . GLU A 1 101 ? 4.312 -6.055 10.869 1.00 95.50 101 GLU A CA 1
ATOM 772 C C . GLU A 1 101 ? 2.998 -5.483 11.404 1.00 95.50 101 GLU A C 1
ATOM 774 O O . GLU A 1 101 ? 2.496 -4.484 10.883 1.00 95.50 101 GLU A O 1
ATOM 779 N N . VAL A 1 102 ? 2.464 -6.105 12.452 1.00 91.75 102 VAL A N 1
ATOM 780 C CA . VAL A 1 102 ? 1.249 -5.681 13.161 1.00 91.75 102 VAL A CA 1
ATOM 781 C C . VAL A 1 102 ? 1.644 -5.246 14.568 1.00 91.75 102 VAL A C 1
ATOM 783 O O . VAL A 1 102 ? 2.456 -5.917 15.206 1.00 91.75 102 VAL A O 1
ATOM 786 N N . ASP A 1 103 ? 1.062 -4.153 15.053 1.00 84.75 103 ASP A N 1
ATOM 787 C CA . ASP A 1 103 ? 1.097 -3.774 16.465 1.00 84.75 103 ASP A CA 1
ATOM 788 C C . ASP A 1 103 ? -0.325 -3.843 17.031 1.00 84.75 103 ASP A C 1
ATOM 790 O O . ASP A 1 103 ? -1.230 -3.145 16.579 1.00 84.75 103 ASP A O 1
ATOM 794 N N . LYS A 1 104 ? -0.535 -4.729 18.009 1.00 82.56 104 LYS A N 1
ATOM 795 C CA . LYS A 1 104 ? -1.860 -5.120 18.518 1.00 82.56 104 LYS A CA 1
ATOM 796 C C . LYS A 1 104 ? -2.790 -5.614 17.399 1.00 82.56 104 LYS A C 1
ATOM 798 O O . LYS A 1 104 ? -2.735 -6.789 17.049 1.00 82.56 104 LYS A O 1
ATOM 803 N N . GLN A 1 105 ? -3.650 -4.736 16.885 1.00 79.75 105 GLN A N 1
ATOM 804 C CA . GLN A 1 105 ? -4.619 -5.002 15.818 1.00 79.75 105 GLN A CA 1
ATOM 805 C C . GLN A 1 105 ? -4.372 -4.140 14.575 1.00 79.75 105 GLN A C 1
ATOM 807 O O . GLN A 1 105 ? -4.963 -4.409 13.532 1.00 79.75 105 GLN A O 1
ATOM 812 N N . ASP A 1 106 ? -3.460 -3.172 14.658 1.00 84.00 106 ASP A N 1
ATOM 813 C CA . ASP A 1 106 ? -3.225 -2.210 13.595 1.00 84.00 106 ASP A CA 1
ATOM 814 C C . ASP A 1 106 ? -1.985 -2.605 12.794 1.00 84.00 106 ASP A C 1
ATOM 816 O O . ASP A 1 106 ? -0.950 -3.016 13.335 1.00 84.00 106 ASP A O 1
ATOM 820 N N . CYS A 1 107 ? -2.062 -2.476 11.472 1.00 90.31 107 CYS A N 1
ATOM 821 C CA . CYS A 1 107 ? -0.898 -2.687 10.629 1.00 90.31 107 CYS A CA 1
ATOM 822 C C . CYS A 1 107 ? 0.126 -1.577 10.884 1.00 90.31 107 CYS A C 1
ATOM 824 O O . CYS A 1 107 ? -0.136 -0.407 10.623 1.00 90.31 107 CYS A O 1
ATOM 826 N N . ARG A 1 108 ? 1.337 -1.943 11.310 1.00 93.44 108 ARG A N 1
ATOM 827 C CA . ARG A 1 108 ? 2.458 -1.006 11.453 1.00 93.44 108 ARG A CA 1
ATOM 828 C C . ARG A 1 108 ? 3.250 -0.876 10.156 1.00 93.44 108 ARG A C 1
ATOM 830 O O . ARG A 1 108 ? 3.646 0.226 9.775 1.00 93.44 108 ARG A O 1
ATOM 837 N N . LYS A 1 109 ? 3.495 -2.005 9.485 1.00 95.62 109 LYS A N 1
ATOM 838 C CA . LYS A 1 109 ? 4.231 -2.054 8.220 1.00 95.62 109 LYS A CA 1
ATOM 839 C C . LYS A 1 109 ? 3.555 -2.968 7.223 1.00 95.62 109 LYS A C 1
ATOM 841 O O . LYS A 1 109 ? 3.123 -4.066 7.574 1.00 95.62 109 LYS A O 1
ATOM 846 N N . PHE A 1 110 ? 3.580 -2.561 5.965 1.00 96.88 110 PHE A N 1
ATOM 847 C CA . PHE A 1 110 ? 3.143 -3.388 4.850 1.00 96.88 110 PHE A CA 1
ATOM 848 C C . PHE A 1 110 ? 4.270 -3.554 3.835 1.00 96.88 110 PHE A C 1
ATOM 850 O O . PHE A 1 110 ? 5.217 -2.771 3.788 1.00 96.88 110 PHE A O 1
ATOM 857 N N . CYS A 1 111 ? 4.173 -4.607 3.040 1.00 97.56 111 CYS A N 1
ATOM 858 C CA . CYS A 1 111 ? 5.080 -4.915 1.956 1.00 97.56 111 CYS A CA 1
ATOM 859 C C . CYS A 1 111 ? 4.308 -4.913 0.638 1.00 97.56 111 CYS A C 1
ATOM 861 O O . CYS A 1 111 ? 3.151 -5.337 0.590 1.00 97.56 111 CYS A O 1
ATOM 863 N N . ILE A 1 112 ? 4.952 -4.455 -0.430 1.00 97.62 112 ILE A N 1
ATOM 864 C CA . ILE A 1 112 ? 4.449 -4.601 -1.792 1.00 97.62 112 ILE A CA 1
ATOM 865 C C . ILE A 1 112 ? 5.482 -5.296 -2.669 1.00 97.62 112 ILE A C 1
ATOM 867 O O . ILE A 1 112 ? 6.686 -5.079 -2.519 1.00 97.62 112 ILE A O 1
ATOM 871 N N . THR A 1 113 ? 5.002 -6.132 -3.587 1.00 97.81 113 THR A N 1
ATOM 872 C CA . THR A 1 113 ? 5.827 -6.745 -4.633 1.00 97.81 113 THR A CA 1
ATOM 873 C C . THR A 1 113 ? 5.224 -6.480 -6.000 1.00 97.81 113 THR A C 1
ATOM 875 O O . THR A 1 113 ? 3.999 -6.495 -6.174 1.00 97.81 113 THR A O 1
ATOM 878 N N . GLY A 1 114 ? 6.093 -6.208 -6.967 1.00 95.94 114 GLY A N 1
ATOM 879 C CA . GLY A 1 114 ? 5.712 -5.960 -8.349 1.00 95.94 114 GLY A CA 1
ATOM 880 C C . GLY A 1 114 ? 6.303 -6.983 -9.305 1.00 95.94 114 GLY A C 1
ATOM 881 O O . GLY A 1 114 ? 7.242 -7.713 -8.984 1.00 95.94 114 GLY A O 1
ATOM 882 N N . ILE A 1 115 ? 5.757 -7.013 -10.519 1.00 95.00 115 ILE A N 1
ATOM 883 C CA . ILE A 1 115 ? 6.288 -7.843 -11.612 1.00 95.00 115 ILE A CA 1
ATOM 884 C C . ILE A 1 115 ? 7.665 -7.362 -12.101 1.00 95.00 115 ILE A C 1
ATOM 886 O O . ILE A 1 115 ? 8.386 -8.096 -12.769 1.00 95.00 115 ILE A O 1
ATOM 890 N N . ASP A 1 116 ? 8.054 -6.144 -11.720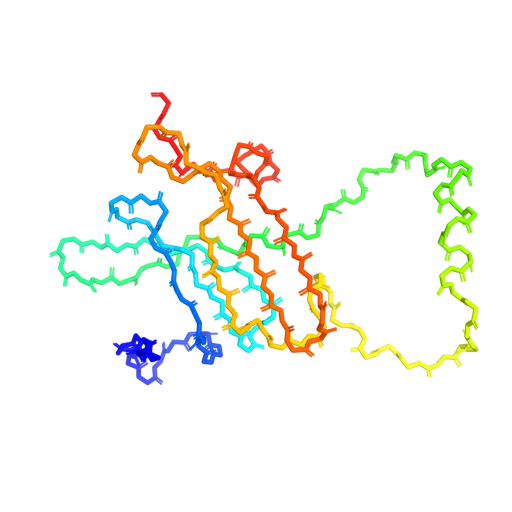 1.00 90.94 116 ASP A N 1
ATOM 891 C CA . ASP A 1 116 ? 9.411 -5.617 -11.867 1.00 90.94 116 ASP A CA 1
ATOM 892 C C . ASP A 1 116 ? 10.440 -6.316 -10.957 1.00 90.94 116 ASP A C 1
ATOM 894 O O . ASP A 1 116 ? 11.630 -6.017 -11.034 1.00 90.94 116 ASP A O 1
ATOM 898 N N . GLY A 1 117 ? 10.003 -7.250 -10.105 1.00 92.00 117 GLY A N 1
ATOM 899 C CA . GLY A 1 117 ? 10.856 -7.989 -9.177 1.00 92.00 117 GLY A CA 1
ATOM 900 C C . GLY A 1 117 ? 11.249 -7.182 -7.940 1.00 92.00 117 GLY A C 1
ATOM 901 O O . GLY A 1 117 ? 11.988 -7.687 -7.094 1.00 92.00 117 GLY A O 1
ATOM 902 N N . ALA A 1 118 ? 10.761 -5.945 -7.810 1.00 92.69 118 ALA A N 1
ATOM 903 C CA . ALA A 1 118 ? 11.000 -5.136 -6.631 1.00 92.69 118 ALA A CA 1
ATOM 904 C C . ALA A 1 118 ? 10.104 -5.595 -5.474 1.00 92.69 118 ALA A C 1
ATOM 906 O O . ALA A 1 118 ? 8.953 -6.002 -5.656 1.00 92.69 118 ALA A O 1
ATOM 907 N N . MET A 1 119 ? 10.646 -5.492 -4.263 1.00 95.94 119 MET A N 1
ATOM 908 C CA . MET A 1 119 ? 9.919 -5.675 -3.015 1.00 95.94 119 MET A CA 1
ATOM 909 C C . MET A 1 119 ? 10.228 -4.493 -2.107 1.00 95.94 119 MET A C 1
ATOM 911 O O . MET A 1 119 ? 11.399 -4.225 -1.829 1.00 95.94 119 MET A O 1
ATOM 915 N N . THR A 1 120 ? 9.199 -3.793 -1.635 1.00 95.31 120 THR A N 1
ATOM 916 C CA . THR A 1 120 ? 9.375 -2.650 -0.734 1.00 95.31 120 THR A CA 1
ATOM 917 C C . THR A 1 120 ? 8.528 -2.754 0.510 1.00 95.31 120 THR A C 1
ATOM 919 O O . THR A 1 120 ? 7.374 -3.166 0.461 1.00 95.31 120 THR A O 1
ATOM 922 N N . ILE A 1 121 ? 9.127 -2.368 1.635 1.00 96.06 121 ILE A N 1
ATOM 923 C CA . ILE A 1 121 ? 8.481 -2.331 2.943 1.00 96.06 121 ILE A CA 1
ATOM 924 C C . ILE A 1 121 ? 8.226 -0.871 3.300 1.00 96.06 121 ILE A C 1
ATOM 926 O O . ILE A 1 121 ? 9.124 -0.033 3.222 1.00 96.06 121 ILE A O 1
ATOM 930 N N . TRP A 1 122 ? 7.005 -0.597 3.728 1.00 95.00 122 TRP A N 1
ATOM 931 C CA . TRP A 1 122 ? 6.497 0.717 4.078 1.00 95.00 122 TRP A CA 1
ATOM 932 C C . TRP A 1 122 ? 6.105 0.728 5.553 1.00 95.00 122 TRP A C 1
ATOM 934 O O . TRP A 1 122 ? 5.495 -0.224 6.037 1.00 95.00 122 TRP A O 1
ATOM 944 N N . ASP A 1 123 ? 6.455 1.797 6.266 1.00 93.50 123 ASP A N 1
ATOM 945 C CA . ASP A 1 123 ? 6.130 1.995 7.682 1.00 93.50 123 ASP A CA 1
ATOM 946 C C . ASP A 1 123 ? 5.168 3.176 7.815 1.00 93.50 123 ASP A C 1
ATOM 948 O O . ASP A 1 123 ? 5.486 4.290 7.387 1.00 93.50 123 ASP A O 1
ATOM 952 N N . PHE A 1 124 ? 3.993 2.938 8.402 1.00 91.56 124 PHE A N 1
ATOM 953 C CA . PHE A 1 124 ? 2.958 3.963 8.515 1.00 91.56 124 PHE A CA 1
ATOM 954 C C . PHE A 1 124 ? 3.387 5.151 9.367 1.00 91.56 124 PHE A C 1
ATOM 956 O O . PHE A 1 124 ? 3.085 6.285 9.010 1.00 91.56 124 PHE A O 1
ATOM 963 N N . LYS A 1 125 ? 4.192 4.926 10.409 1.00 89.88 125 LYS A N 1
ATOM 964 C CA . LYS A 1 125 ? 4.721 6.012 11.239 1.00 89.88 125 LYS A CA 1
ATOM 965 C C . LYS A 1 125 ? 5.633 6.939 10.433 1.00 89.88 125 LYS A C 1
ATOM 967 O O . LYS A 1 125 ? 5.637 8.151 10.634 1.00 89.88 125 LYS A O 1
ATOM 972 N N . ILE A 1 126 ? 6.427 6.375 9.520 1.00 90.44 126 ILE A N 1
ATOM 973 C CA . ILE A 1 126 ? 7.297 7.156 8.627 1.00 90.44 126 ILE A CA 1
ATOM 974 C C . ILE A 1 126 ? 6.461 7.876 7.565 1.00 90.44 126 ILE A C 1
ATOM 976 O O . ILE A 1 126 ? 6.756 9.028 7.238 1.00 90.44 126 ILE A O 1
ATOM 980 N N . LEU A 1 127 ? 5.424 7.221 7.041 1.00 91.56 127 LEU A N 1
ATOM 981 C CA . LEU A 1 127 ? 4.517 7.804 6.053 1.00 91.56 127 LEU A CA 1
ATOM 982 C C . LEU A 1 127 ? 3.757 9.011 6.611 1.00 91.56 127 LEU A C 1
ATOM 984 O O . LEU A 1 127 ? 3.766 10.058 5.972 1.00 91.56 127 LEU A O 1
ATOM 988 N N . GLU A 1 128 ? 3.181 8.912 7.808 1.00 90.62 128 GLU A N 1
ATOM 989 C CA . GLU A 1 128 ? 2.496 10.031 8.478 1.00 90.62 128 GLU A CA 1
ATOM 990 C C . GLU A 1 128 ? 3.420 11.230 8.711 1.00 90.62 128 GLU A C 1
ATOM 992 O O . GLU A 1 128 ? 3.005 12.379 8.589 1.00 90.62 128 GLU A O 1
ATOM 997 N N . PHE A 1 129 ? 4.698 10.976 9.010 1.00 88.19 129 PHE A N 1
ATOM 998 C CA . PHE A 1 129 ? 5.690 12.042 9.145 1.00 88.19 129 PHE A CA 1
ATOM 999 C C . PHE A 1 129 ? 6.077 12.666 7.795 1.00 88.19 129 PHE A C 1
ATOM 1001 O O . PHE A 1 129 ? 6.370 13.857 7.720 1.00 88.19 129 PHE A O 1
ATOM 1008 N N . SER A 1 130 ? 6.113 11.862 6.730 1.00 87.19 130 SER A N 1
ATOM 1009 C CA . SER A 1 130 ? 6.615 12.284 5.415 1.00 87.19 130 SER A CA 1
ATOM 1010 C C . SER A 1 130 ? 5.544 12.943 4.543 1.00 87.19 130 SER A C 1
ATOM 1012 O O . SER A 1 130 ? 5.878 13.737 3.666 1.00 87.19 130 SER A O 1
ATOM 1014 N N . ILE A 1 131 ? 4.270 12.616 4.764 1.00 87.88 131 ILE A N 1
ATOM 1015 C CA . ILE A 1 131 ? 3.141 13.090 3.964 1.00 87.88 131 ILE A CA 1
ATOM 1016 C C . ILE A 1 131 ? 2.342 14.086 4.800 1.00 87.88 131 ILE A C 1
ATOM 1018 O O . ILE A 1 131 ? 1.657 13.726 5.756 1.00 87.88 131 ILE A O 1
ATOM 1022 N N . GLN A 1 132 ? 2.427 15.366 4.436 1.00 85.19 132 GLN A N 1
ATOM 1023 C CA . GLN A 1 132 ? 1.746 16.427 5.170 1.00 85.19 132 GLN A CA 1
ATOM 1024 C C . GLN A 1 132 ? 0.230 16.185 5.217 1.00 85.19 132 GLN A C 1
ATOM 1026 O O . GLN A 1 132 ? -0.421 16.048 4.186 1.00 85.19 132 GLN A O 1
ATOM 1031 N N . GLY A 1 133 ? -0.331 16.184 6.429 1.00 84.31 133 GLY A N 1
ATOM 1032 C CA . GLY A 1 133 ? -1.770 16.020 6.654 1.00 84.31 133 GLY A CA 1
ATOM 1033 C C . GLY A 1 133 ? -2.254 14.568 6.682 1.00 84.31 133 GLY A C 1
ATOM 1034 O O . GLY A 1 133 ? -3.423 14.345 6.991 1.00 84.31 133 GLY A O 1
ATOM 1035 N N . LEU A 1 134 ? -1.379 13.589 6.431 1.00 88.31 134 LEU A N 1
ATOM 1036 C CA . LEU A 1 134 ? -1.723 12.177 6.542 1.00 88.31 134 LEU A CA 1
ATOM 1037 C C . LEU A 1 134 ? -1.819 11.767 8.016 1.00 88.31 134 LEU A C 1
ATOM 1039 O O . LEU A 1 134 ? -0.864 11.917 8.776 1.00 88.31 134 LEU A O 1
ATOM 1043 N N . ARG A 1 135 ? -2.982 11.251 8.415 1.00 85.06 135 ARG A N 1
ATOM 1044 C CA . ARG A 1 135 ? -3.227 10.655 9.734 1.00 85.06 135 ARG A CA 1
ATOM 1045 C C . ARG A 1 135 ? -3.980 9.352 9.535 1.00 85.06 135 ARG A C 1
ATOM 1047 O O . ARG A 1 135 ? -5.080 9.364 8.991 1.00 85.06 135 ARG A O 1
ATOM 1054 N N . ILE A 1 136 ? -3.356 8.257 9.930 1.00 81.75 136 ILE A N 1
ATOM 1055 C CA . ILE A 1 136 ? -3.832 6.892 9.728 1.00 81.75 136 ILE A CA 1
ATOM 1056 C C . ILE A 1 136 ? -4.068 6.271 11.098 1.00 81.75 136 ILE A C 1
ATOM 1058 O O . ILE A 1 136 ? -5.176 5.843 11.398 1.00 81.75 136 ILE A O 1
ATOM 1062 N N . MET A 1 137 ? -3.053 6.292 11.956 1.00 73.88 137 MET A N 1
ATOM 1063 C CA . MET A 1 137 ? -3.123 5.745 13.300 1.00 73.88 137 MET A CA 1
ATOM 1064 C C . MET A 1 137 ? -3.755 6.794 14.221 1.00 73.88 137 MET A C 1
ATOM 1066 O O . MET A 1 137 ? -3.325 7.951 14.256 1.00 73.88 137 MET A O 1
ATOM 1070 N N . GLY A 1 138 ? -4.798 6.412 14.961 1.00 64.56 138 GLY A N 1
ATOM 1071 C CA . GLY A 1 138 ? -5.333 7.255 16.029 1.00 64.56 138 GLY A CA 1
ATOM 1072 C C . GLY A 1 138 ? -4.222 7.567 17.034 1.00 64.56 138 GLY A C 1
ATOM 1073 O O . GLY A 1 138 ? -3.534 6.655 17.487 1.00 64.56 138 GLY A O 1
ATOM 1074 N N . SER A 1 139 ? -4.012 8.852 17.327 1.00 47.53 139 SER A N 1
ATOM 1075 C CA . SER A 1 139 ? -3.058 9.314 18.347 1.00 47.53 139 SER A CA 1
ATOM 1076 C C . SER A 1 139 ? -3.371 8.754 19.727 1.00 47.53 139 SER A C 1
ATOM 1078 O O . SER A 1 139 ? -4.574 8.815 20.077 1.00 47.53 139 SER A O 1
#

Foldseek 3Di:
DQPPVVDPPDDPDDGWQEKDDQDPFKIWTWWFVQWIFIWGADPVRDIDGDDTQFDPQPPPVDPQDPVNVVVVVVVPPDDDDDPLADPGPGSGTWNYKAQDDDDPHGRQKIWIQGPSRDIDIDGVVVSPVRDPPDDDDDD

Sequence (139 aa):
VAVYAGLNSETEFLPLLSVSFILENSVVAAGHDCCPTLLNYDDRGCLTFVSKLDIPKQSIQHNMSAMEHFCNMDKRATTENRNTALGMLHQSSITQVSIHEVDKQDCRKFCITGIDGAMTIWDFKILEFSIQGLRIMGS

Secondary structure (DSSP, 8-state):
--------S--SSPPEEEEEESSSSEEEEEETTSS-EEEEE-TT--EEEEEES------------HHHHHHHHHHT-S-S------SSS-SS-EEEEEEEEEETTEEEEEEEEETTS-EEEEEHHHHHHHSTT---S--

pLDDT: mean 80.39, std 17.72, range [32.28, 97.81]

Organism: Balaenoptera musculus (NCBI:txid9771)